Protein AF-A0A4Z2J1L2-F1 (afdb_monomer_lite)

Radius of gyration: 34.67 Å; chains: 1; bounding box: 75×70×79 Å

Secondary structure (DSSP, 8-state):
------------------------------PPPP-------S-------PPPPPS-------------HHHHHHHHHHHHHHHHHHHHHHHHHHHHHHHHHHHHHHHHHHSPPHHHHHHHHHHTT--S-------

Foldseek 3Di:
DDDDDDDDDDDDDDPDPDDPPPPPPPDPPDDPDPDPPPPPDDDPPPPPPDDPDPDDDPPDPDPDPVPPVVVVVVVVVVVVVVVVVVVVVVVVVVVVVVVVVVVVVVVVVPDPPPVVVVVVCVVVVNDVPPPPPDD

Organism: NCBI:txid230148

Sequence (135 aa):
MFLHWRLVQHTALDETRGDLVASSQCAPLRRPLPTFVVVEGPGVRQRIRGPPSPAGSEEGRKPGVKGDRSLLLLSEQQTLGTREEKKKKKKKKKKKKKKKKKKKKKKKKKRPSRDVYMKMLARRGITESAPVVAL

pLDDT: mean 74.19, std 15.36, range [48.56, 96.88]

Structure (mmCIF, N/CA/C/O backbone):
data_AF-A0A4Z2J1L2-F1
#
_entry.id   AF-A0A4Z2J1L2-F1
#
loop_
_atom_site.group_PDB
_atom_site.id
_atom_site.type_symbol
_atom_site.label_atom_id
_atom_site.label_alt_id
_atom_site.label_comp_id
_atom_site.label_asym_id
_atom_site.label_entity_id
_atom_site.label_seq_id
_atom_site.pdbx_PDB_ins_code
_atom_site.Cartn_x
_atom_site.Cartn_y
_atom_site.Cartn_z
_atom_site.occupancy
_atom_site.B_iso_or_equiv
_atom_site.auth_seq_id
_atom_site.auth_comp_id
_atom_site.auth_asym_id
_atom_site.auth_atom_id
_atom_site.pdbx_PDB_model_num
ATOM 1 N N . MET A 1 1 ? 31.498 39.559 -16.646 1.00 56.06 1 MET A N 1
ATOM 2 C CA . MET A 1 1 ? 32.531 39.208 -15.649 1.00 56.06 1 MET A CA 1
ATOM 3 C C . MET A 1 1 ? 31.848 38.918 -14.321 1.00 56.06 1 MET A C 1
ATOM 5 O O . MET A 1 1 ? 30.840 39.550 -14.050 1.00 56.06 1 MET A O 1
ATOM 9 N N . PHE A 1 2 ? 32.415 37.994 -13.541 1.00 58.31 2 PHE A N 1
ATOM 10 C CA . PHE A 1 2 ? 32.017 37.582 -12.185 1.00 58.31 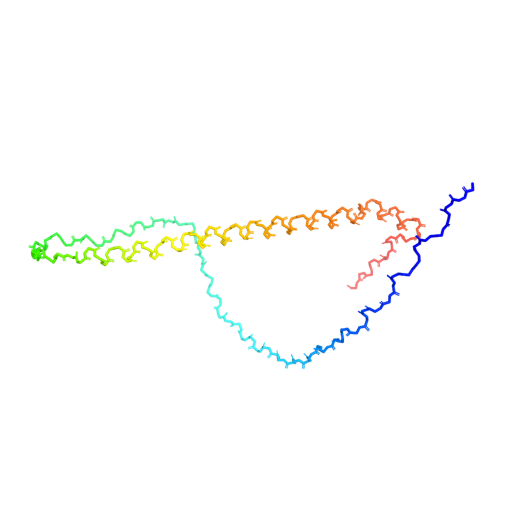2 PHE A CA 1
ATOM 11 C C . PHE A 1 2 ? 30.745 36.733 -12.050 1.00 58.31 2 PHE A C 1
ATOM 13 O O . PHE A 1 2 ? 29.641 37.247 -11.939 1.00 58.31 2 PHE A O 1
ATOM 20 N N . LEU A 1 3 ? 30.949 35.410 -11.998 1.00 56.41 3 LEU A N 1
ATOM 21 C CA . LEU A 1 3 ? 30.597 34.522 -10.868 1.00 56.41 3 LEU A CA 1
ATOM 22 C C . LEU A 1 3 ? 30.592 33.058 -11.344 1.00 56.41 3 LEU A C 1
ATOM 24 O O . LEU A 1 3 ? 29.588 32.353 -11.338 1.00 56.41 3 LEU A O 1
ATOM 28 N N . HIS A 1 4 ? 31.768 32.607 -11.776 1.00 56.78 4 HIS A N 1
ATOM 29 C CA . HIS A 1 4 ? 32.169 31.209 -11.669 1.00 56.78 4 HIS A CA 1
ATOM 30 C C . HIS A 1 4 ? 32.857 31.066 -10.300 1.00 56.78 4 HIS A C 1
ATOM 32 O O . HIS A 1 4 ? 33.485 32.028 -9.859 1.00 56.78 4 HIS A O 1
ATOM 38 N N . TRP A 1 5 ? 32.774 29.888 -9.671 1.00 58.47 5 TRP A N 1
ATOM 39 C CA . TRP A 1 5 ? 33.496 29.485 -8.445 1.00 58.47 5 TRP A CA 1
ATOM 40 C C . TRP A 1 5 ? 32.774 29.611 -7.089 1.00 58.47 5 TRP A C 1
ATOM 42 O O . TRP A 1 5 ? 33.085 30.479 -6.281 1.00 58.47 5 TRP A O 1
ATOM 52 N N . ARG A 1 6 ? 31.871 28.666 -6.785 1.00 57.19 6 ARG A N 1
ATOM 53 C CA . ARG A 1 6 ? 31.741 28.031 -5.449 1.00 57.19 6 ARG A CA 1
ATOM 54 C C . ARG A 1 6 ? 30.572 27.047 -5.443 1.00 57.19 6 ARG A C 1
ATOM 56 O O . ARG A 1 6 ? 29.444 27.457 -5.215 1.00 57.19 6 ARG A O 1
ATOM 63 N N . LEU A 1 7 ? 30.848 25.764 -5.681 1.00 57.22 7 LEU A N 1
ATOM 64 C CA . LEU A 1 7 ? 30.332 24.653 -4.862 1.00 57.22 7 LEU A CA 1
ATOM 65 C C . LEU A 1 7 ? 30.926 23.327 -5.358 1.00 57.22 7 LEU A C 1
ATOM 67 O O . LEU A 1 7 ? 30.267 22.482 -5.956 1.00 57.22 7 LEU A O 1
ATOM 71 N N . VAL A 1 8 ? 32.223 23.175 -5.113 1.00 63.22 8 VAL A N 1
ATOM 72 C CA . VAL A 1 8 ? 32.896 21.877 -5.062 1.00 63.22 8 VAL A CA 1
ATOM 73 C C . VAL A 1 8 ? 33.124 21.589 -3.577 1.00 63.22 8 VAL A C 1
ATOM 75 O O . VAL A 1 8 ? 33.430 22.514 -2.828 1.00 63.22 8 VAL A O 1
ATOM 78 N N . GLN A 1 9 ? 32.996 20.313 -3.201 1.00 56.31 9 GLN A N 1
ATOM 79 C CA . GLN A 1 9 ? 33.294 19.690 -1.899 1.00 56.31 9 GLN A CA 1
ATOM 80 C C . GLN A 1 9 ? 32.132 19.493 -0.911 1.00 56.31 9 GLN A C 1
ATOM 82 O O . GLN A 1 9 ? 32.058 20.149 0.115 1.00 56.31 9 GLN A O 1
ATOM 87 N N . HIS A 1 10 ? 31.299 18.477 -1.161 1.00 50.69 10 HIS A N 1
ATOM 88 C CA . HIS A 1 10 ? 30.732 17.641 -0.088 1.00 50.69 10 HIS A CA 1
ATOM 89 C C . HIS A 1 10 ? 30.477 16.219 -0.617 1.00 50.69 10 HIS A C 1
ATOM 91 O O . HIS A 1 10 ? 29.344 15.792 -0.825 1.00 50.69 10 HIS A O 1
ATOM 97 N N . THR A 1 11 ? 31.559 15.483 -0.871 1.00 60.72 11 THR A N 1
ATOM 98 C CA . THR A 1 11 ? 31.526 14.034 -1.117 1.00 60.72 11 THR A CA 1
ATOM 99 C C . THR A 1 11 ? 32.706 13.390 -0.403 1.00 60.72 11 THR A C 1
ATOM 101 O O . THR A 1 11 ? 33.756 13.197 -1.004 1.00 60.72 11 THR A O 1
ATOM 104 N N . ALA A 1 12 ? 32.559 13.096 0.884 1.00 60.47 12 ALA A N 1
ATOM 105 C CA . ALA A 1 12 ? 33.393 12.120 1.576 1.00 60.47 12 ALA A CA 1
ATOM 106 C C . ALA A 1 12 ? 32.723 11.752 2.903 1.00 60.47 12 ALA A C 1
ATOM 108 O O . ALA A 1 12 ? 32.218 12.639 3.586 1.00 60.47 12 ALA A O 1
ATOM 109 N N . LEU A 1 13 ? 32.805 10.468 3.259 1.00 57.84 13 LEU A N 1
ATOM 110 C CA . LEU A 1 13 ? 32.439 9.856 4.543 1.00 57.84 13 LEU A CA 1
ATOM 111 C C . LEU A 1 13 ? 30.969 9.439 4.704 1.00 57.84 13 LEU A C 1
ATOM 113 O O . LEU A 1 13 ? 30.200 10.115 5.374 1.00 57.84 13 LEU A O 1
ATOM 117 N N . ASP A 1 14 ? 30.611 8.272 4.150 1.00 48.56 14 ASP A N 1
ATOM 118 C CA . ASP A 1 14 ? 29.857 7.269 4.933 1.00 48.56 14 ASP A CA 1
ATOM 119 C C . ASP A 1 14 ? 29.921 5.850 4.312 1.00 48.56 14 ASP A C 1
ATOM 121 O O . ASP A 1 14 ? 28.922 5.142 4.171 1.00 48.56 14 ASP A O 1
ATOM 125 N N . GLU A 1 15 ? 31.118 5.415 3.903 1.00 62.25 15 GLU A N 1
ATOM 126 C CA . GLU A 1 15 ? 31.381 4.034 3.469 1.00 62.25 15 GLU A CA 1
ATOM 127 C C . GLU A 1 15 ? 32.041 3.239 4.600 1.00 62.25 15 GLU A C 1
ATOM 129 O O . GLU A 1 15 ? 33.215 2.930 4.519 1.00 62.25 15 GLU A O 1
ATOM 134 N N . THR A 1 16 ? 31.323 2.926 5.682 1.00 60.16 16 THR A N 1
ATOM 135 C CA . THR A 1 16 ? 31.651 1.780 6.566 1.00 60.16 16 THR A CA 1
ATOM 136 C C . THR A 1 16 ? 30.462 1.425 7.471 1.00 60.16 16 THR A C 1
ATOM 138 O O . THR A 1 16 ? 30.521 1.475 8.696 1.00 60.16 16 THR A O 1
ATOM 141 N N . ARG A 1 17 ? 29.340 0.993 6.887 1.00 53.38 17 ARG A N 1
ATOM 142 C CA . ARG A 1 17 ? 28.401 0.122 7.616 1.00 53.38 17 ARG A CA 1
ATOM 143 C C . ARG A 1 17 ? 28.559 -1.291 7.098 1.00 53.38 17 ARG A C 1
ATOM 145 O O . ARG A 1 17 ? 27.825 -1.727 6.220 1.00 53.38 17 ARG A O 1
ATOM 152 N N . GLY A 1 18 ? 29.584 -1.939 7.645 1.00 52.72 18 GLY A N 1
ATOM 153 C CA . GLY A 1 18 ? 29.910 -3.332 7.414 1.00 52.72 18 GLY A CA 1
ATOM 154 C C . GLY A 1 18 ? 28.700 -4.234 7.626 1.00 52.72 18 GLY A C 1
ATOM 155 O O . GLY A 1 18 ? 28.028 -4.203 8.660 1.00 52.72 18 GLY A O 1
ATOM 156 N N . ASP A 1 19 ? 28.461 -5.037 6.601 1.00 53.53 19 ASP A N 1
ATOM 157 C CA . ASP A 1 19 ? 27.589 -6.191 6.591 1.00 53.53 19 ASP A CA 1
ATOM 158 C C . ASP A 1 19 ? 28.115 -7.255 7.565 1.00 53.53 19 ASP A C 1
ATOM 160 O O . ASP A 1 19 ? 28.897 -8.130 7.207 1.00 53.53 19 ASP A O 1
ATOM 164 N N . LEU A 1 20 ? 27.646 -7.225 8.812 1.00 57.69 20 LEU A N 1
ATOM 165 C CA . LEU A 1 20 ? 27.641 -8.406 9.679 1.00 57.69 20 LEU A CA 1
ATOM 166 C C . LEU A 1 20 ? 26.316 -9.146 9.476 1.00 57.69 20 LEU A C 1
ATOM 168 O O . LEU A 1 20 ? 25.438 -9.168 10.339 1.00 57.69 20 LEU A O 1
ATOM 172 N N . VAL A 1 21 ? 26.150 -9.740 8.292 1.00 57.47 21 VAL A N 1
ATOM 173 C CA . VAL A 1 21 ? 25.098 -10.734 8.061 1.00 57.47 21 VAL A CA 1
ATOM 174 C C . VAL A 1 21 ? 25.606 -12.056 8.621 1.00 57.47 21 VAL A C 1
ATOM 176 O O . VAL A 1 21 ? 26.282 -12.833 7.951 1.00 57.47 21 VAL A O 1
ATOM 179 N N . ALA A 1 22 ? 25.284 -12.285 9.892 1.00 56.25 22 ALA A N 1
ATOM 180 C CA . ALA A 1 22 ? 25.433 -13.572 10.542 1.00 56.25 22 ALA A CA 1
ATOM 181 C C . ALA A 1 22 ? 24.716 -14.650 9.712 1.00 56.25 22 ALA A C 1
ATOM 183 O O . ALA A 1 22 ? 23.489 -14.646 9.574 1.00 56.25 22 ALA A O 1
ATOM 184 N N . SER A 1 23 ? 25.501 -15.578 9.164 1.00 59.09 23 SER A N 1
ATOM 185 C CA . SER A 1 23 ? 25.023 -16.831 8.585 1.00 59.09 23 SER A CA 1
ATOM 186 C C . SER A 1 23 ? 24.446 -17.712 9.693 1.00 59.09 23 SER A C 1
ATOM 188 O O . SER A 1 23 ? 25.102 -18.615 10.197 1.00 59.09 23 SER A O 1
ATOM 190 N N . SER A 1 24 ? 23.202 -17.451 10.092 1.00 59.28 24 SER A N 1
ATOM 191 C CA . SER A 1 24 ? 22.408 -18.413 10.851 1.00 59.28 24 SER A CA 1
ATOM 192 C C . SER A 1 24 ? 21.702 -19.324 9.853 1.00 59.28 24 SER A C 1
ATOM 194 O O . SER A 1 24 ? 20.595 -19.047 9.385 1.00 59.28 24 SER A O 1
ATOM 196 N N . GLN A 1 25 ? 22.377 -20.417 9.500 1.00 56.75 25 GLN A N 1
ATOM 197 C CA . GLN A 1 25 ? 21.752 -21.580 8.880 1.00 56.75 25 GLN A CA 1
ATOM 198 C C . GLN A 1 25 ? 20.873 -22.286 9.924 1.00 56.75 25 GLN A C 1
ATOM 200 O O . GLN A 1 25 ? 21.184 -23.370 10.399 1.00 56.75 25 GLN A O 1
ATOM 205 N N . CYS A 1 26 ? 19.759 -21.669 10.305 1.00 50.22 26 CYS A N 1
ATOM 206 C CA . CYS A 1 26 ? 18.670 -22.384 10.957 1.00 50.22 26 CYS A CA 1
ATOM 207 C C . CYS A 1 26 ? 17.701 -22.811 9.861 1.00 50.22 26 CYS A C 1
ATOM 209 O O . CYS A 1 26 ? 16.800 -22.058 9.494 1.00 50.22 26 CYS A O 1
ATOM 211 N N . ALA A 1 27 ? 17.908 -24.008 9.313 1.00 63.16 27 ALA A N 1
ATOM 212 C CA . ALA A 1 27 ? 16.919 -24.668 8.476 1.00 63.16 27 ALA A CA 1
ATOM 213 C C . ALA A 1 27 ? 15.651 -24.910 9.314 1.00 63.16 27 ALA A C 1
ATOM 215 O O . ALA A 1 27 ? 15.693 -25.688 10.270 1.00 63.16 27 ALA A O 1
ATOM 216 N N . PRO A 1 28 ? 14.501 -24.282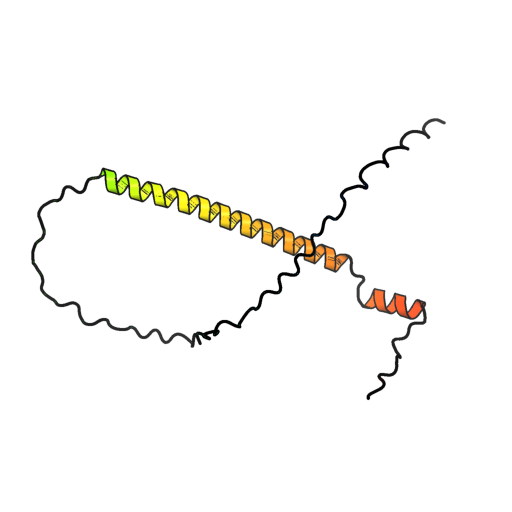 9.007 1.00 64.12 28 PRO A N 1
ATOM 217 C CA . PRO A 1 28 ? 13.271 -24.665 9.662 1.00 64.12 28 PRO A CA 1
ATOM 218 C C . PRO A 1 28 ? 12.761 -25.925 8.960 1.00 64.12 28 PRO A C 1
ATOM 220 O O . PRO A 1 28 ? 12.228 -25.853 7.852 1.00 64.12 28 PRO A O 1
ATOM 223 N N . LEU A 1 29 ? 12.893 -27.076 9.622 1.00 59.81 29 LEU A N 1
ATOM 224 C CA . LEU A 1 29 ? 12.110 -28.280 9.334 1.00 59.81 29 LEU A CA 1
ATOM 225 C C . LEU A 1 29 ? 10.622 -27.954 9.539 1.00 59.81 29 LEU A C 1
ATOM 227 O O . LEU A 1 29 ? 10.019 -28.252 10.569 1.00 59.81 29 LEU A O 1
ATOM 231 N N . ARG A 1 30 ? 1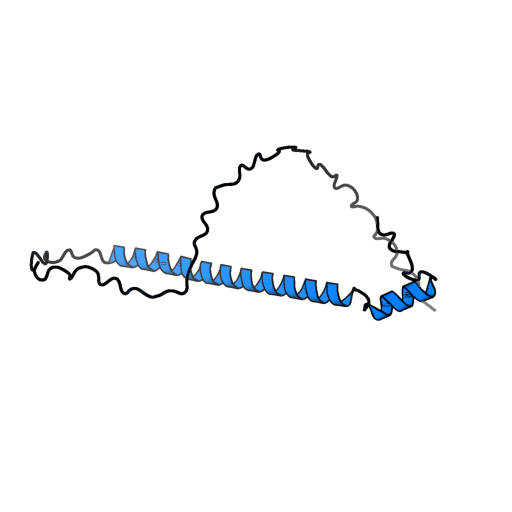0.012 -27.278 8.563 1.00 62.16 30 ARG A N 1
ATOM 232 C CA . ARG A 1 30 ? 8.570 -27.063 8.518 1.00 62.16 30 ARG A CA 1
ATOM 233 C C . ARG A 1 30 ? 7.925 -28.342 8.024 1.00 62.16 30 ARG A C 1
ATOM 235 O O . ARG A 1 30 ? 7.736 -28.528 6.827 1.00 62.16 30 ARG A O 1
ATOM 242 N N . ARG A 1 31 ? 7.550 -29.203 8.967 1.00 73.56 31 ARG A N 1
ATOM 243 C CA . ARG A 1 31 ? 6.505 -30.193 8.706 1.00 73.56 31 ARG A CA 1
ATOM 244 C C . ARG A 1 31 ? 5.255 -29.428 8.240 1.00 73.56 31 ARG A C 1
ATOM 246 O O . ARG A 1 31 ? 4.868 -28.468 8.916 1.00 73.56 31 ARG A O 1
ATOM 253 N N . PRO A 1 32 ? 4.656 -29.768 7.087 1.00 70.69 32 PRO A N 1
ATOM 254 C CA . PRO A 1 32 ? 3.407 -29.153 6.670 1.00 70.69 32 PRO A CA 1
ATOM 255 C C . PRO A 1 32 ? 2.339 -29.483 7.715 1.00 70.69 32 PRO A C 1
ATOM 257 O O . PRO A 1 32 ? 2.066 -30.648 7.994 1.00 70.69 32 PRO A O 1
ATOM 260 N N . LEU A 1 33 ? 1.772 -28.448 8.334 1.00 71.69 33 LEU A N 1
ATOM 261 C CA . LEU A 1 33 ? 0.601 -28.613 9.187 1.00 71.69 33 LEU A CA 1
ATOM 262 C C . LEU A 1 33 ? -0.577 -29.043 8.299 1.00 71.69 33 LEU A C 1
ATOM 264 O O . LEU A 1 33 ? -0.740 -28.464 7.216 1.00 71.69 33 LEU A O 1
ATOM 268 N N . PRO A 1 34 ? -1.395 -30.020 8.733 1.00 67.94 34 PRO A N 1
ATOM 269 C CA . PRO A 1 34 ? -2.575 -30.436 7.991 1.00 67.94 34 PRO A CA 1
ATOM 270 C C . PRO A 1 34 ? -3.457 -29.214 7.749 1.00 67.94 34 PRO A C 1
ATOM 272 O O . PRO A 1 34 ? -3.916 -28.539 8.672 1.00 67.94 34 PRO A O 1
ATOM 275 N N . THR A 1 35 ? -3.619 -28.876 6.475 1.00 70.81 35 THR A N 1
ATOM 276 C CA . THR A 1 35 ? -4.428 -27.744 6.048 1.00 70.81 35 THR A CA 1
ATOM 277 C C . THR A 1 35 ? -5.851 -28.259 5.928 1.00 70.81 35 THR A C 1
ATOM 279 O O . THR A 1 35 ? -6.215 -28.869 4.928 1.00 70.81 35 THR A O 1
ATOM 282 N N . PHE A 1 36 ? -6.658 -28.061 6.968 1.00 66.88 36 PHE A N 1
ATOM 283 C CA . PHE A 1 36 ? -8.094 -28.290 6.861 1.00 66.88 36 PHE A CA 1
ATOM 284 C C . PHE A 1 36 ? -8.657 -27.243 5.900 1.00 66.88 36 PHE A C 1
ATOM 286 O O . PHE A 1 36 ? -8.703 -26.049 6.204 1.00 66.88 36 PHE A O 1
ATOM 293 N N . VAL A 1 37 ? -9.026 -27.687 4.703 1.00 64.88 37 VAL A N 1
ATOM 294 C CA . VAL A 1 37 ? -9.737 -26.859 3.735 1.00 64.88 37 VAL A CA 1
ATOM 295 C C . VAL A 1 37 ? -11.177 -26.771 4.224 1.00 64.88 37 VAL A C 1
ATOM 297 O O . VAL A 1 37 ? -11.964 -27.695 4.039 1.00 64.88 37 VAL A O 1
ATOM 300 N N . VAL A 1 38 ? -11.518 -25.672 4.896 1.00 68.75 38 VAL A N 1
ATOM 301 C CA . VAL A 1 38 ? -12.917 -25.348 5.183 1.00 68.75 38 VAL A CA 1
ATOM 302 C C . VAL A 1 38 ? -13.550 -24.951 3.855 1.00 68.75 38 VAL A C 1
ATOM 304 O O . VAL A 1 38 ? -13.356 -23.840 3.361 1.00 68.75 38 VAL A O 1
ATOM 307 N N . VAL A 1 39 ? -14.245 -25.902 3.237 1.00 67.88 39 VAL A N 1
ATOM 308 C CA . VAL A 1 39 ? -15.063 -25.666 2.049 1.00 67.88 39 VAL A CA 1
ATOM 309 C C . VAL A 1 39 ? -16.296 -24.888 2.502 1.00 67.88 39 VAL A C 1
ATOM 311 O O . VAL A 1 39 ? -17.302 -25.461 2.911 1.00 67.88 39 VAL A O 1
ATOM 314 N N . GLU A 1 40 ? -16.207 -23.558 2.478 1.00 60.53 40 GLU A N 1
ATOM 315 C CA . GLU A 1 40 ? -17.378 -22.691 2.604 1.00 60.53 40 GLU A CA 1
ATOM 316 C C . GLU A 1 40 ? -18.200 -22.801 1.313 1.00 60.53 40 GLU A C 1
ATOM 318 O O . GLU A 1 40 ? -17.979 -22.085 0.336 1.00 60.53 40 GLU A O 1
ATOM 323 N N . GLY A 1 41 ? -19.133 -23.755 1.290 1.00 73.25 41 GLY A N 1
ATOM 324 C CA . GLY A 1 41 ? -20.185 -23.806 0.279 1.00 73.25 41 GLY A CA 1
ATOM 325 C C . GLY A 1 41 ? -21.116 -22.586 0.380 1.00 73.25 41 GLY A C 1
ATOM 326 O O . GLY A 1 41 ? -21.150 -21.916 1.418 1.00 73.25 41 GLY A O 1
ATOM 327 N N . PRO A 1 42 ? -21.886 -22.272 -0.679 1.00 64.50 42 PRO A N 1
ATOM 328 C CA . PRO A 1 42 ? -22.875 -21.202 -0.643 1.00 64.50 42 PRO A CA 1
ATOM 329 C C . PRO A 1 42 ? -23.847 -21.470 0.505 1.00 64.50 42 PRO A C 1
ATOM 331 O O . PRO A 1 42 ? -24.577 -22.458 0.510 1.00 64.50 42 PRO A O 1
ATOM 334 N N . GLY A 1 43 ? -23.782 -20.599 1.512 1.00 57.47 43 GLY A N 1
ATOM 335 C CA . GLY A 1 43 ? -24.485 -20.740 2.773 1.00 57.47 43 GLY A CA 1
ATOM 336 C C . GLY A 1 43 ? -25.991 -20.819 2.580 1.00 57.47 43 GLY A C 1
ATOM 337 O O . GLY A 1 43 ? -26.688 -19.803 2.607 1.00 57.47 43 GLY A O 1
ATOM 338 N N . VAL A 1 44 ? -26.503 -22.044 2.501 1.00 58.88 44 VAL A N 1
ATOM 339 C CA . VAL A 1 44 ? -27.839 -22.352 2.989 1.00 58.88 44 VAL A CA 1
ATOM 340 C C . VAL A 1 44 ? -27.786 -22.019 4.473 1.00 58.88 44 VAL A C 1
ATOM 342 O O . VAL A 1 44 ? -27.229 -22.764 5.277 1.00 58.88 44 VAL A O 1
ATOM 345 N N . ARG A 1 45 ? -28.297 -20.839 4.838 1.00 57.22 45 ARG A N 1
ATOM 346 C CA . ARG A 1 45 ? -28.606 -20.501 6.227 1.00 57.22 45 ARG A CA 1
ATOM 347 C C . ARG A 1 45 ? -29.661 -21.499 6.682 1.00 57.22 45 ARG A C 1
ATOM 349 O O . ARG A 1 45 ? -30.852 -21.198 6.639 1.00 57.22 45 ARG A O 1
ATOM 356 N N . GLN A 1 46 ? -29.232 -22.685 7.107 1.00 61.22 46 GLN A N 1
ATOM 357 C CA . GLN A 1 46 ? -30.045 -23.505 7.977 1.00 61.22 46 GLN A CA 1
ATOM 358 C C . GLN A 1 46 ? -30.297 -22.625 9.190 1.00 61.22 46 GLN A C 1
ATOM 360 O O . GLN A 1 46 ? -29.410 -22.355 10.000 1.00 61.22 46 GLN A O 1
ATOM 365 N N . ARG A 1 47 ? -31.511 -22.076 9.254 1.00 61.47 47 ARG A N 1
ATOM 366 C CA . ARG A 1 47 ? -32.075 -21.602 10.503 1.00 61.47 47 ARG A CA 1
ATOM 367 C C . ARG A 1 47 ? -32.161 -22.859 11.350 1.00 61.47 47 ARG A C 1
ATOM 369 O O . ARG A 1 47 ? -33.163 -23.562 11.289 1.00 61.47 47 ARG A O 1
ATOM 376 N N . ILE A 1 48 ? -31.079 -23.176 12.058 1.00 59.03 48 ILE A N 1
ATOM 377 C CA . ILE A 1 48 ? -31.124 -24.111 13.166 1.00 59.03 48 ILE A CA 1
ATOM 378 C C . ILE A 1 48 ? -32.120 -23.455 14.112 1.00 59.03 48 ILE A C 1
ATOM 380 O O . ILE A 1 48 ? -31.800 -22.491 14.809 1.00 59.03 48 ILE A O 1
ATOM 384 N N . ARG A 1 49 ? -33.384 -23.874 14.009 1.00 61.09 49 ARG A N 1
ATOM 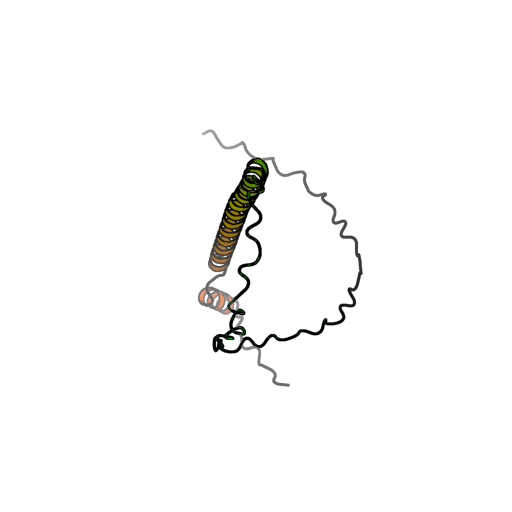385 C CA . ARG A 1 49 ? -34.375 -23.618 15.035 1.00 61.09 49 ARG A CA 1
ATOM 386 C C . ARG A 1 49 ? -33.797 -24.343 16.234 1.00 61.09 49 ARG A C 1
ATOM 388 O O . ARG A 1 49 ? -33.842 -25.568 16.290 1.00 61.09 49 ARG A O 1
ATOM 395 N N . GLY A 1 50 ? -33.134 -23.586 17.106 1.00 74.94 50 GLY A N 1
ATOM 396 C CA . GLY A 1 50 ? -32.770 -24.095 18.415 1.00 74.94 50 GLY A CA 1
ATOM 397 C C . GLY A 1 50 ? -34.021 -24.706 19.050 1.00 74.94 50 GLY A C 1
ATOM 398 O O . GLY A 1 50 ? -35.133 -24.265 18.724 1.00 74.94 50 GLY A O 1
ATOM 399 N N . PRO A 1 51 ? -33.858 -25.740 19.888 1.00 75.50 51 PRO A N 1
ATOM 400 C CA . PRO A 1 51 ? -34.983 -26.347 20.583 1.00 75.50 51 PRO A CA 1
ATOM 401 C C . PRO A 1 51 ? -35.831 -25.241 21.226 1.00 75.50 51 PRO A C 1
ATOM 403 O O . PRO A 1 51 ? -35.258 -24.255 21.707 1.00 75.50 51 PRO A O 1
ATOM 406 N N . PRO A 1 52 ? -37.172 -25.340 21.173 1.00 72.25 52 PRO A N 1
ATOM 407 C CA . PRO A 1 52 ? -38.032 -24.345 21.791 1.00 72.25 52 PRO A CA 1
ATOM 408 C C . PRO A 1 52 ? -37.586 -24.164 23.239 1.00 72.25 52 PRO A C 1
ATOM 410 O O . PRO A 1 52 ? -37.459 -25.140 23.981 1.00 72.25 52 PRO A O 1
ATOM 413 N N . SER A 1 53 ? -37.277 -22.917 23.604 1.00 67.38 53 SER A N 1
ATOM 414 C CA . SER A 1 53 ? -36.962 -22.565 24.985 1.00 67.38 53 SER A CA 1
ATOM 415 C C . SER A 1 53 ? -38.078 -23.120 25.872 1.00 67.38 53 SER A C 1
ATOM 417 O O . SER A 1 53 ? -39.244 -22.881 25.542 1.00 67.38 53 SER A O 1
ATOM 419 N N . PRO A 1 54 ? -37.762 -23.857 26.952 1.00 70.00 54 PRO A N 1
ATOM 420 C CA . PRO A 1 54 ? -38.780 -24.351 27.863 1.00 70.00 54 PRO A CA 1
ATOM 421 C C . PRO A 1 54 ? -39.586 -23.157 28.378 1.00 70.00 54 PRO A C 1
ATOM 423 O O . PRO A 1 54 ? -39.052 -22.232 28.992 1.00 70.00 54 PRO A O 1
ATOM 426 N N . ALA A 1 55 ? -40.870 -23.150 28.034 1.00 65.06 55 ALA A N 1
ATOM 427 C CA . ALA A 1 55 ? -41.833 -22.198 28.542 1.00 65.06 55 ALA A CA 1
ATOM 428 C C . ALA A 1 55 ? -42.106 -22.572 30.000 1.00 65.06 55 ALA A C 1
ATOM 430 O O . ALA A 1 55 ? -42.764 -23.573 30.263 1.00 65.06 55 ALA A O 1
ATOM 431 N N . GLY A 1 56 ? -41.565 -21.795 30.934 1.00 62.22 56 GLY A N 1
ATOM 432 C CA . GLY A 1 56 ? -41.872 -21.949 32.353 1.00 62.22 56 GLY A CA 1
ATOM 433 C C . GLY A 1 56 ? -40.642 -22.157 33.220 1.00 62.22 56 GLY A C 1
ATOM 434 O O . GLY A 1 56 ? -40.357 -23.260 33.668 1.00 62.22 56 GLY A O 1
ATOM 435 N N . SER A 1 57 ? -39.961 -21.061 33.528 1.00 59.12 57 SER A N 1
ATOM 436 C CA . SER A 1 57 ? -39.318 -20.920 34.831 1.00 59.12 57 SER A CA 1
ATOM 437 C C . SER A 1 57 ? -39.538 -19.484 35.296 1.00 59.12 57 SER A C 1
ATOM 439 O O . SER A 1 57 ? -38.693 -18.609 35.111 1.00 59.12 57 SER A O 1
ATOM 441 N N . GLU A 1 58 ? -40.712 -19.234 35.878 1.00 59.91 58 GLU A N 1
ATOM 442 C CA . GLU A 1 58 ? -40.994 -18.050 36.703 1.00 59.91 58 GLU A CA 1
ATOM 443 C C . GLU A 1 58 ? -40.302 -18.141 38.079 1.00 59.91 58 GLU A C 1
ATOM 445 O O . GLU A 1 58 ? -40.785 -17.612 39.076 1.00 59.91 58 GLU A O 1
ATOM 450 N N . GLU A 1 59 ? -39.151 -18.805 38.176 1.00 52.34 59 GLU A N 1
ATOM 451 C CA . GLU A 1 59 ? -38.433 -18.896 39.438 1.00 52.34 59 GLU A CA 1
ATOM 452 C C . GLU A 1 59 ? -37.465 -17.728 39.596 1.00 52.34 59 GLU A C 1
ATOM 454 O O . GLU A 1 59 ? -36.396 -17.650 38.991 1.00 52.34 59 GLU A O 1
ATOM 459 N N . GLY A 1 60 ? -37.861 -16.816 40.481 1.00 57.84 60 GLY A N 1
ATOM 460 C CA . GLY A 1 60 ? -36.918 -16.065 41.292 1.00 57.84 60 GLY A CA 1
ATOM 461 C C . GLY A 1 60 ? -36.306 -14.853 40.609 1.00 57.84 60 GLY A C 1
ATOM 462 O O . GLY A 1 60 ? -35.087 -14.767 40.444 1.00 57.84 60 GLY A O 1
ATOM 463 N N . ARG A 1 61 ? -37.124 -13.825 40.349 1.00 57.22 61 ARG A N 1
ATOM 464 C CA . ARG A 1 61 ? -36.610 -12.448 40.343 1.00 57.22 61 ARG A CA 1
ATOM 465 C C . ARG A 1 61 ? -36.043 -12.154 41.735 1.00 57.22 61 ARG A C 1
ATOM 467 O O . ARG A 1 61 ? -36.767 -11.705 42.617 1.00 57.22 61 ARG A O 1
ATOM 474 N N . LYS A 1 62 ? -34.754 -12.441 41.944 1.00 67.50 62 LYS A N 1
ATOM 475 C CA . LYS A 1 62 ? -34.031 -12.026 43.149 1.00 67.50 62 LYS A CA 1
ATOM 476 C C . LYS A 1 62 ? -34.194 -10.507 43.281 1.00 67.50 62 LYS A C 1
ATOM 478 O O . LYS A 1 62 ? -33.815 -9.788 42.349 1.00 67.50 62 LYS A O 1
ATOM 483 N N . PRO A 1 63 ? -34.784 -10.004 44.376 1.00 60.62 63 PRO A N 1
ATOM 484 C CA . PRO A 1 63 ? -34.985 -8.580 44.554 1.00 60.62 63 PRO A CA 1
ATOM 485 C C . PRO A 1 63 ? -33.623 -7.895 44.625 1.00 60.62 63 PRO A C 1
ATOM 487 O O . PRO A 1 63 ? -32.804 -8.191 45.488 1.00 60.62 63 PRO A O 1
ATOM 490 N N . GLY A 1 64 ? -33.393 -6.995 43.671 1.00 57.56 64 GLY A N 1
ATOM 491 C CA . GLY A 1 64 ? -32.510 -5.848 43.820 1.00 57.56 64 GLY A CA 1
ATOM 492 C C . GLY A 1 64 ? -31.142 -6.136 44.422 1.00 57.56 64 GLY A C 1
ATOM 493 O O . GLY A 1 64 ? -30.794 -5.552 45.446 1.00 57.56 64 GLY A O 1
ATOM 494 N N . VAL A 1 65 ? -30.301 -6.903 43.721 1.00 59.84 65 VAL A N 1
ATOM 495 C CA . VAL A 1 65 ? -28.880 -6.551 43.769 1.00 59.84 65 VAL A CA 1
ATOM 496 C C . VAL A 1 65 ? -28.833 -5.153 43.165 1.00 59.84 65 VAL A C 1
ATOM 498 O O . VAL A 1 65 ? -29.026 -4.995 41.958 1.00 59.84 65 VAL A O 1
ATOM 501 N N . LYS A 1 66 ? -28.707 -4.123 44.010 1.00 66.75 66 LYS A N 1
ATOM 502 C CA . LYS A 1 66 ? -28.367 -2.762 43.592 1.00 66.75 66 LYS A CA 1
ATOM 503 C C . LYS A 1 66 ? -26.990 -2.877 42.953 1.00 66.75 66 LYS A C 1
ATOM 505 O O . LYS A 1 66 ? -25.984 -2.719 43.628 1.00 66.75 66 LYS A O 1
ATOM 510 N N . GLY A 1 67 ? -26.971 -3.307 41.692 1.00 63.34 67 GLY A N 1
ATOM 511 C CA . GLY A 1 67 ? -25.758 -3.581 40.949 1.00 63.34 67 GLY A CA 1
ATOM 512 C C . GLY A 1 67 ? -24.926 -2.323 41.008 1.00 63.34 67 GLY A C 1
ATOM 513 O O . GLY A 1 67 ? -25.391 -1.267 40.574 1.00 63.34 67 GLY A O 1
ATOM 514 N N . ASP A 1 68 ? -23.759 -2.443 41.630 1.00 66.81 68 ASP A N 1
ATOM 515 C CA . ASP A 1 68 ? -22.817 -1.362 41.830 1.00 66.81 68 ASP A CA 1
ATOM 516 C C . ASP A 1 68 ? -22.655 -0.596 40.520 1.00 66.81 68 ASP A C 1
ATOM 518 O O . ASP A 1 68 ? -22.049 -1.060 39.551 1.00 66.81 68 ASP A O 1
ATOM 522 N N . ARG A 1 69 ? -23.265 0.592 40.472 1.00 66.81 69 ARG A N 1
ATOM 523 C CA . ARG A 1 69 ? -23.316 1.453 39.283 1.00 66.81 69 ARG A CA 1
ATOM 524 C C . ARG A 1 69 ? -21.901 1.831 38.818 1.00 66.81 69 ARG A C 1
ATOM 526 O O . ARG A 1 69 ? -21.693 2.166 37.655 1.00 66.81 69 ARG A O 1
ATOM 533 N N . SER A 1 70 ? -20.929 1.715 39.723 1.00 69.00 70 SER A N 1
ATOM 534 C CA . SER A 1 70 ? -19.493 1.840 39.490 1.00 69.00 70 SER A CA 1
ATOM 535 C C . SER A 1 70 ? -18.928 0.767 38.546 1.00 69.00 70 SER A C 1
ATOM 537 O O . SER A 1 70 ? -18.066 1.091 37.731 1.00 69.00 70 SER A O 1
ATOM 539 N N . LEU A 1 71 ? -19.431 -0.473 38.562 1.00 68.62 71 LEU A N 1
ATOM 540 C CA . LEU A 1 71 ? -18.946 -1.540 37.672 1.00 68.62 71 LEU A CA 1
ATOM 541 C C . LEU A 1 71 ? -19.364 -1.324 36.210 1.00 68.62 71 LEU A C 1
ATOM 543 O O . LEU A 1 71 ? -18.605 -1.649 35.294 1.00 68.62 71 LEU A O 1
ATOM 547 N N . LEU A 1 72 ? -20.533 -0.719 35.977 1.00 69.94 72 LEU A N 1
ATOM 548 C CA . LEU A 1 72 ? -20.985 -0.362 34.627 1.00 69.94 72 LEU A CA 1
ATOM 549 C C . LEU A 1 72 ? -20.108 0.738 34.005 1.00 69.94 72 LEU A C 1
ATOM 551 O O . LEU A 1 72 ? -19.752 0.644 32.831 1.00 69.94 72 LEU A O 1
ATOM 555 N N . LEU A 1 73 ? -19.680 1.722 34.802 1.00 73.44 73 LEU A N 1
ATOM 556 C CA . LEU A 1 73 ? -18.803 2.808 34.346 1.00 73.44 73 LEU A CA 1
ATOM 557 C C . LEU A 1 73 ? -17.405 2.310 33.939 1.00 73.44 73 LEU A C 1
ATOM 559 O O . LEU A 1 73 ? -16.859 2.772 32.935 1.00 73.44 73 LEU A O 1
ATOM 563 N N . LEU A 1 74 ? -16.841 1.327 34.656 1.00 72.62 74 LEU A N 1
ATOM 564 C CA . LEU A 1 74 ? -15.555 0.725 34.273 1.00 72.62 74 LEU A CA 1
ATOM 565 C C . LEU A 1 74 ? -15.642 -0.039 32.942 1.00 72.62 74 LEU A C 1
ATOM 567 O O . LEU A 1 74 ? -14.697 -0.008 32.149 1.00 72.62 74 LEU A O 1
ATOM 571 N N . SER A 1 75 ? -16.770 -0.706 32.676 1.00 71.38 75 SER A N 1
ATOM 572 C CA . SER A 1 75 ? -16.969 -1.452 31.429 1.00 71.38 75 SER A CA 1
ATOM 573 C C . SER A 1 75 ? -17.032 -0.520 30.212 1.00 71.38 75 SER A C 1
ATOM 575 O O . SER A 1 75 ? -16.375 -0.770 29.197 1.00 71.38 75 SER A O 1
ATOM 577 N N . GLU A 1 76 ? -17.737 0.610 30.320 1.00 73.12 76 GLU A N 1
ATOM 578 C CA . GLU A 1 76 ? -17.838 1.582 29.225 1.00 73.12 76 GLU A CA 1
ATOM 579 C C . GLU A 1 76 ? -16.485 2.221 28.883 1.00 73.12 76 GLU A C 1
ATOM 581 O O . GLU A 1 76 ? -16.146 2.358 27.701 1.00 73.12 76 GLU A O 1
ATOM 586 N N . GLN A 1 77 ? -15.659 2.525 29.889 1.00 75.75 77 GLN A N 1
ATOM 587 C CA . GLN A 1 77 ? -14.355 3.163 29.690 1.00 75.75 77 GLN A CA 1
ATOM 588 C C . GLN A 1 77 ? -13.383 2.286 28.876 1.00 75.75 77 GLN A C 1
ATOM 590 O O . GLN A 1 77 ? -12.643 2.794 28.026 1.00 75.75 77 GLN A O 1
ATOM 595 N N . GLN A 1 78 ? -13.437 0.959 29.046 1.00 77.56 78 GLN A N 1
ATOM 596 C CA . GLN A 1 78 ? -12.609 0.023 28.273 1.00 77.56 78 GLN A CA 1
ATOM 597 C C . GLN A 1 78 ? -12.998 -0.016 26.788 1.00 77.56 78 GLN A C 1
ATOM 599 O O . GLN A 1 78 ? -12.137 -0.140 25.909 1.00 77.56 78 GLN A O 1
ATOM 604 N N . THR A 1 79 ? -14.285 0.138 26.462 1.00 79.31 79 THR A N 1
ATOM 605 C CA . THR A 1 79 ? -14.744 0.065 25.066 1.00 79.31 79 THR A CA 1
ATOM 606 C C . THR A 1 79 ? -14.266 1.251 24.223 1.00 79.31 79 THR A C 1
ATOM 608 O O . THR A 1 79 ? -13.924 1.072 23.044 1.00 79.31 79 THR A O 1
ATOM 611 N N . LEU A 1 80 ? -14.164 2.442 24.823 1.00 76.31 80 LEU A N 1
ATOM 612 C CA . LEU A 1 80 ? -13.759 3.673 24.141 1.00 76.31 80 LEU A CA 1
ATOM 613 C C . LEU A 1 80 ? -12.301 3.615 23.671 1.00 76.31 80 LEU A C 1
ATOM 615 O O . LEU A 1 80 ? -12.029 3.905 22.498 1.00 76.31 80 LEU A O 1
ATOM 619 N N . GLY A 1 81 ? -11.391 3.123 24.520 1.00 82.62 81 GLY A N 1
ATOM 620 C CA . GLY A 1 81 ? -9.979 2.937 24.165 1.00 82.62 81 GLY A CA 1
ATOM 621 C C . GLY A 1 81 ? -9.810 2.044 22.930 1.00 82.62 81 GLY A C 1
ATOM 622 O O . GLY A 1 81 ? -9.118 2.398 21.969 1.00 82.62 81 GLY A O 1
ATOM 623 N N . THR A 1 82 ? -10.555 0.933 22.863 1.00 86.69 82 THR A N 1
ATOM 624 C CA . THR A 1 82 ? -10.461 0.016 21.714 1.00 86.69 82 THR A CA 1
ATOM 625 C C . THR A 1 82 ? -10.975 0.633 20.408 1.00 86.69 82 THR A C 1
ATOM 627 O O . THR A 1 82 ? -10.498 0.280 19.321 1.00 86.69 82 THR A O 1
ATOM 630 N N . ARG A 1 83 ? -11.943 1.559 20.463 1.00 89.62 83 ARG A N 1
ATOM 631 C CA . ARG A 1 83 ? -12.525 2.187 19.266 1.00 89.62 83 ARG A CA 1
ATOM 632 C C . ARG A 1 83 ? -11.543 3.159 18.620 1.00 89.62 83 ARG A C 1
ATOM 634 O O . ARG A 1 83 ? -11.386 3.148 17.390 1.00 89.62 83 ARG A O 1
ATOM 641 N N . GLU A 1 84 ? -10.845 3.953 19.424 1.00 90.50 84 GLU A N 1
ATOM 642 C CA . GLU A 1 84 ? -9.824 4.880 18.938 1.00 90.50 84 GLU A CA 1
ATOM 643 C C . GLU A 1 84 ? -8.614 4.146 18.360 1.00 90.50 84 GLU A C 1
ATOM 645 O O . GLU A 1 84 ? -8.162 4.459 17.250 1.00 90.50 84 GLU A O 1
ATOM 650 N N . GLU A 1 85 ? -8.152 3.091 19.032 1.00 92.94 85 GLU A N 1
ATOM 651 C CA . GLU A 1 85 ? -7.077 2.237 18.532 1.00 92.94 85 GLU A CA 1
ATOM 652 C C . GLU A 1 85 ? -7.443 1.565 17.205 1.00 92.94 85 GLU A C 1
ATOM 654 O O . GLU A 1 85 ? -6.659 1.597 16.244 1.00 92.94 85 GLU A O 1
ATOM 659 N N . LYS A 1 86 ? -8.667 1.027 17.088 1.00 93.00 86 LYS A N 1
ATOM 660 C CA . LYS A 1 86 ? -9.194 0.472 15.829 1.00 93.00 86 LYS A CA 1
ATOM 661 C C . LYS A 1 86 ? -9.204 1.533 14.721 1.00 93.00 86 LYS A C 1
ATOM 663 O O . LYS A 1 86 ? -8.760 1.254 13.597 1.00 93.00 86 LYS A O 1
ATOM 668 N N . LYS A 1 87 ? -9.630 2.771 15.013 1.00 95.00 87 LYS A N 1
ATOM 669 C CA . LYS A 1 87 ? -9.631 3.899 14.057 1.00 95.00 87 LYS A CA 1
ATOM 670 C C . LYS A 1 87 ? -8.204 4.284 13.636 1.00 95.00 87 LYS A C 1
ATOM 672 O O . LYS A 1 87 ? -7.937 4.414 12.433 1.00 95.00 87 LYS A O 1
ATOM 677 N N . LYS A 1 88 ? -7.257 4.370 14.579 1.00 95.81 88 LYS A N 1
ATOM 678 C CA . LYS A 1 88 ? -5.825 4.650 14.340 1.00 95.81 88 LYS A CA 1
ATOM 679 C C . LYS A 1 88 ? -5.175 3.554 13.486 1.00 95.81 88 LYS A C 1
ATOM 681 O O . LYS A 1 88 ? -4.530 3.856 12.473 1.00 95.81 88 LYS A O 1
ATOM 686 N N . LYS A 1 89 ? -5.429 2.276 13.798 1.00 95.31 89 LYS A N 1
ATOM 687 C CA . LYS A 1 89 ? -4.963 1.101 13.033 1.00 95.31 89 LYS A CA 1
ATOM 688 C C . LYS A 1 89 ? -5.521 1.102 11.604 1.00 95.31 89 LYS A C 1
ATOM 690 O O . LYS A 1 89 ? -4.757 0.932 10.645 1.00 95.31 89 LYS A O 1
ATOM 695 N N . LYS A 1 90 ? -6.818 1.395 11.422 1.00 96.12 90 LYS A N 1
ATOM 696 C CA . LYS A 1 90 ? -7.466 1.533 10.099 1.00 96.12 90 LYS A CA 1
ATOM 697 C C . LYS A 1 90 ? -6.846 2.674 9.277 1.00 96.12 90 LYS A C 1
ATOM 699 O O . LYS A 1 90 ? -6.513 2.469 8.102 1.00 96.12 90 LYS A O 1
ATOM 704 N N . LYS A 1 91 ? -6.591 3.843 9.887 1.00 96.88 91 LYS A N 1
ATOM 705 C CA . LYS A 1 91 ? -5.914 4.993 9.245 1.00 96.88 91 LYS A CA 1
ATOM 706 C C . LYS A 1 91 ? -4.486 4.634 8.799 1.00 96.88 91 LYS A C 1
ATOM 708 O O . LYS A 1 91 ? -4.126 4.888 7.643 1.00 96.88 91 LYS A O 1
ATOM 713 N N . LYS A 1 92 ? -3.699 3.954 9.649 1.00 96.56 92 LYS A N 1
ATOM 714 C CA . LYS A 1 92 ? -2.335 3.470 9.328 1.00 96.56 92 LYS A CA 1
ATOM 715 C C . LYS A 1 92 ? -2.342 2.483 8.147 1.00 96.56 92 LYS A C 1
ATOM 717 O O . LYS A 1 92 ? -1.556 2.646 7.207 1.00 96.56 92 LYS A O 1
ATOM 722 N N . LYS A 1 93 ? -3.284 1.525 8.117 1.00 96.56 93 LYS A N 1
ATOM 723 C CA . LYS A 1 93 ? -3.460 0.564 7.003 1.00 96.56 93 LYS A CA 1
ATOM 724 C C . LYS A 1 93 ? -3.788 1.274 5.676 1.00 96.56 93 LYS A C 1
ATOM 726 O O . LYS A 1 93 ? -3.165 0.972 4.652 1.00 96.56 93 LYS A O 1
ATOM 731 N N . LYS A 1 94 ? -4.681 2.278 5.685 1.00 96.75 94 LYS A N 1
ATOM 732 C CA . LYS A 1 94 ? -5.028 3.091 4.495 1.00 96.75 94 LYS A CA 1
ATOM 733 C C . LYS A 1 94 ? -3.813 3.866 3.955 1.00 96.75 94 LYS A C 1
ATOM 735 O O . LYS A 1 94 ? -3.560 3.833 2.745 1.00 96.75 94 LYS A O 1
ATOM 740 N N . LYS A 1 95 ? -2.996 4.477 4.831 1.00 96.88 95 LYS A N 1
ATOM 741 C CA . LYS A 1 95 ? -1.754 5.193 4.450 1.00 96.88 95 LYS A CA 1
ATOM 742 C C . LYS A 1 95 ? -0.731 4.256 3.783 1.00 96.88 95 LYS A C 1
ATOM 744 O O . LYS A 1 95 ? -0.204 4.590 2.717 1.00 96.88 95 LYS A O 1
ATOM 749 N N . LYS A 1 96 ? -0.516 3.045 4.325 1.00 96.56 96 LYS A N 1
ATOM 750 C CA . LYS A 1 96 ? 0.398 2.029 3.746 1.00 96.56 96 LYS A CA 1
ATOM 751 C C . LYS A 1 96 ? -0.047 1.584 2.340 1.00 96.56 96 LYS A C 1
ATOM 753 O O . LYS A 1 96 ? 0.781 1.537 1.425 1.00 96.56 96 LYS A O 1
ATOM 758 N N . LYS A 1 97 ? -1.353 1.355 2.119 1.00 96.69 97 LYS A N 1
ATOM 759 C CA . LYS A 1 97 ? -1.916 0.986 0.797 1.00 96.69 97 LYS A CA 1
ATOM 760 C C . LYS A 1 97 ? -1.702 2.091 -0.254 1.00 96.69 97 LYS A C 1
ATOM 762 O O . LYS A 1 97 ? -1.292 1.786 -1.377 1.00 96.69 97 LYS A O 1
ATOM 767 N N . LYS A 1 98 ? -1.884 3.374 0.108 1.00 96.81 98 LYS A N 1
ATOM 768 C CA . LYS A 1 98 ? -1.644 4.528 -0.792 1.00 96.81 98 LYS A CA 1
ATOM 769 C C . LYS A 1 98 ? -0.164 4.635 -1.205 1.00 96.81 98 LYS A C 1
ATOM 771 O O . LYS A 1 98 ? 0.116 4.821 -2.391 1.00 96.81 98 LYS A O 1
ATOM 776 N N . LYS A 1 99 ? 0.787 4.425 -0.278 1.00 95.75 99 LYS A N 1
ATOM 777 C CA . LYS A 1 99 ? 2.242 4.436 -0.570 1.00 95.75 99 LYS A CA 1
ATOM 778 C C . LYS A 1 99 ? 2.649 3.306 -1.535 1.00 95.75 99 LYS A C 1
ATOM 780 O O . LYS A 1 99 ? 3.375 3.569 -2.493 1.00 95.75 99 LYS A O 1
ATOM 785 N N . LYS A 1 100 ? 2.126 2.078 -1.360 1.00 96.12 100 LYS A N 1
ATOM 786 C CA . LYS A 1 100 ? 2.398 0.934 -2.267 1.00 96.12 100 LYS A CA 1
ATOM 787 C C . LYS A 1 100 ? 1.869 1.184 -3.690 1.00 96.12 100 LYS A C 1
ATOM 789 O O . LYS A 1 100 ? 2.594 0.936 -4.651 1.00 96.12 100 LYS A O 1
ATOM 794 N N . LYS A 1 101 ? 0.657 1.745 -3.841 1.00 96.12 101 LYS A N 1
ATOM 795 C CA . LYS A 1 101 ? 0.098 2.124 -5.159 1.00 96.12 101 LYS A CA 1
ATOM 796 C C . LYS A 1 101 ? 0.947 3.192 -5.868 1.00 96.12 101 LYS A C 1
ATOM 798 O O . LYS A 1 101 ? 1.253 3.023 -7.046 1.00 96.12 101 LYS A O 1
ATOM 803 N N . LYS A 1 102 ? 1.391 4.243 -5.159 1.00 96.12 102 LYS A N 1
ATOM 804 C CA . LYS A 1 102 ? 2.280 5.281 -5.725 1.00 96.12 102 LYS A CA 1
ATOM 805 C C . LYS A 1 102 ? 3.615 4.696 -6.215 1.00 96.12 102 LYS A C 1
ATOM 807 O O . LYS A 1 102 ? 4.027 5.002 -7.330 1.00 96.12 102 LYS A O 1
ATOM 812 N N . LYS A 1 103 ? 4.253 3.805 -5.439 1.00 95.19 103 LYS A N 1
ATOM 813 C CA . LYS A 1 103 ? 5.495 3.119 -5.854 1.00 95.19 103 LYS A CA 1
ATOM 814 C C . LYS A 1 103 ? 5.299 2.261 -7.115 1.00 95.19 103 LYS A C 1
ATOM 816 O O . LYS A 1 103 ? 6.122 2.341 -8.019 1.00 95.19 103 LYS A O 1
ATOM 821 N N . LYS A 1 104 ? 4.198 1.501 -7.217 1.00 95.12 104 LYS A N 1
ATOM 822 C CA . LYS A 1 104 ? 3.877 0.709 -8.424 1.00 95.12 104 LYS A CA 1
ATOM 823 C C . LYS A 1 104 ? 3.694 1.589 -9.669 1.00 95.12 104 LYS A C 1
ATOM 825 O O . LYS A 1 104 ? 4.248 1.262 -10.711 1.00 95.12 104 LYS A O 1
ATOM 830 N N . LYS A 1 105 ? 2.987 2.724 -9.557 1.00 94.69 105 LYS A N 1
ATOM 831 C CA . LYS A 1 105 ? 2.825 3.679 -10.672 1.00 94.69 105 LYS A CA 1
ATOM 832 C C . LYS A 1 105 ? 4.168 4.270 -11.127 1.00 94.69 105 LYS A C 1
ATOM 834 O O . LYS A 1 105 ? 4.424 4.309 -12.322 1.00 94.69 105 LYS A O 1
ATOM 839 N N . LYS A 1 106 ? 5.049 4.655 -10.191 1.00 94.31 106 LYS A N 1
ATOM 840 C CA . LYS A 1 106 ? 6.404 5.140 -10.524 1.00 94.31 106 LYS A CA 1
ATOM 841 C C . LYS A 1 106 ? 7.253 4.069 -11.227 1.00 94.31 106 LYS A C 1
ATOM 843 O O . LYS A 1 106 ? 7.910 4.388 -12.205 1.00 94.31 106 LYS A O 1
ATOM 848 N N . LYS A 1 107 ? 7.203 2.805 -10.779 1.00 91.94 107 LYS A N 1
ATOM 849 C CA . LYS A 1 107 ? 7.914 1.695 -11.446 1.00 91.94 107 LYS A CA 1
ATOM 850 C C . LYS A 1 107 ? 7.396 1.426 -12.865 1.00 91.94 107 LYS A C 1
ATOM 852 O O . LYS A 1 107 ? 8.207 1.188 -13.745 1.00 91.94 107 LYS A O 1
ATOM 857 N N . LYS A 1 108 ? 6.077 1.509 -13.094 1.00 90.00 108 LYS A N 1
ATOM 858 C CA . LYS A 1 108 ? 5.491 1.366 -14.440 1.00 90.00 108 LYS A CA 1
ATOM 859 C C . LYS A 1 108 ? 5.935 2.479 -15.397 1.00 90.00 108 LYS A C 1
ATOM 861 O O . LYS A 1 108 ? 6.225 2.175 -16.537 1.00 90.00 108 LYS A O 1
ATOM 866 N N . LYS A 1 109 ? 6.044 3.727 -14.922 1.00 89.81 109 LYS A N 1
ATOM 867 C CA . LYS A 1 109 ? 6.525 4.861 -15.737 1.00 89.81 109 LYS A CA 1
ATOM 868 C C . LYS A 1 109 ? 8.022 4.804 -16.077 1.00 89.81 109 LYS A C 1
ATOM 870 O O . LYS A 1 109 ? 8.429 5.419 -17.046 1.00 89.81 109 LYS A O 1
ATOM 875 N N . LYS A 1 110 ? 8.836 4.122 -15.261 1.00 89.69 110 LYS A N 1
ATOM 876 C CA . LYS A 1 110 ? 10.286 3.978 -15.490 1.00 89.69 110 LYS A CA 1
ATOM 877 C C . LYS A 1 110 ? 10.648 2.855 -16.459 1.00 89.69 110 LYS A C 1
ATOM 879 O O . LYS A 1 110 ? 11.777 2.817 -16.926 1.00 89.69 110 LYS A O 1
ATOM 884 N N . ARG A 1 111 ? 9.739 1.908 -16.703 1.00 87.94 111 ARG A N 1
ATOM 885 C CA . ARG A 1 111 ? 9.969 0.879 -17.714 1.00 87.94 111 ARG A CA 1
ATOM 886 C C . ARG A 1 111 ? 9.634 1.497 -19.073 1.00 87.94 111 ARG A C 1
ATOM 888 O O . ARG A 1 111 ? 8.527 2.029 -19.182 1.00 87.94 111 ARG A O 1
ATOM 895 N N . PRO A 1 112 ? 10.547 1.467 -20.061 1.00 89.56 112 PRO A N 1
ATOM 896 C CA . PRO A 1 112 ? 10.188 1.851 -21.420 1.00 89.56 112 PRO A CA 1
ATOM 897 C C . PRO A 1 112 ? 8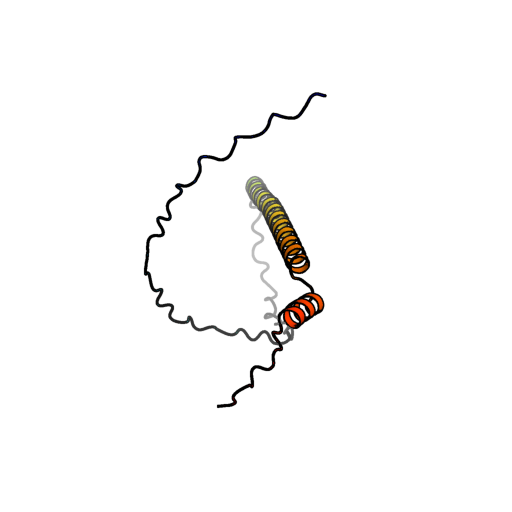.982 1.016 -21.861 1.00 89.56 112 PRO A C 1
ATOM 899 O O . PRO A 1 112 ? 8.813 -0.123 -21.405 1.00 89.56 112 PRO A O 1
ATOM 902 N N . SER A 1 113 ? 8.112 1.587 -22.697 1.00 91.38 113 SER A N 1
ATOM 903 C CA . SER A 1 113 ? 7.070 0.777 -23.327 1.00 91.38 113 SER A CA 1
ATOM 904 C C . SER A 1 113 ? 7.732 -0.371 -24.091 1.00 91.38 113 SER A C 1
ATOM 906 O O . SER A 1 113 ? 8.889 -0.262 -24.512 1.00 91.38 113 SER A O 1
ATOM 908 N N . ARG A 1 114 ? 7.008 -1.482 -24.256 1.00 91.69 114 ARG A N 1
ATOM 909 C CA . ARG A 1 114 ? 7.498 -2.630 -25.029 1.00 91.69 114 ARG A CA 1
ATOM 910 C C . ARG A 1 114 ? 7.979 -2.180 -26.410 1.00 91.69 114 ARG A C 1
ATOM 912 O O . ARG A 1 114 ? 9.053 -2.583 -26.824 1.00 91.69 114 ARG A O 1
ATOM 919 N N . ASP A 1 115 ? 7.260 -1.260 -27.042 1.00 93.00 115 ASP A N 1
ATOM 920 C CA . ASP A 1 115 ? 7.600 -0.738 -28.369 1.00 93.00 115 ASP A CA 1
ATOM 921 C C . ASP A 1 115 ? 8.923 0.033 -28.375 1.00 93.00 115 ASP A C 1
ATOM 923 O O . ASP A 1 115 ? 9.737 -0.133 -29.280 1.00 93.00 115 ASP A O 1
ATOM 927 N N . VAL A 1 116 ? 9.178 0.851 -27.345 1.00 95.25 116 VAL A N 1
ATOM 928 C CA . VAL A 1 116 ? 10.466 1.547 -27.192 1.00 95.25 116 VAL A CA 1
ATOM 929 C C . VAL A 1 116 ? 11.589 0.535 -26.972 1.00 95.25 116 VAL A C 1
ATOM 931 O O . VAL A 1 116 ? 12.667 0.689 -27.539 1.00 95.25 116 VAL A O 1
ATOM 934 N N . TYR A 1 117 ? 11.338 -0.519 -26.194 1.00 94.12 117 TYR A N 1
ATOM 935 C CA . TYR A 1 117 ? 12.305 -1.592 -25.982 1.00 94.12 117 TYR A CA 1
ATOM 936 C C . TYR A 1 117 ? 12.615 -2.362 -27.275 1.00 94.12 117 TYR A C 1
ATOM 938 O O . TYR A 1 117 ? 13.788 -2.503 -27.616 1.00 94.12 117 TYR A O 1
ATOM 946 N N . MET A 1 118 ? 11.596 -2.756 -28.046 1.00 94.44 118 MET A N 1
ATOM 947 C CA . MET A 1 118 ? 11.789 -3.449 -29.326 1.00 94.44 118 MET A CA 1
ATOM 948 C C . MET A 1 118 ? 12.546 -2.581 -30.338 1.00 94.44 118 MET A C 1
ATOM 950 O O . MET A 1 118 ? 13.472 -3.062 -30.986 1.00 94.44 118 MET A O 1
ATOM 954 N N . LYS A 1 119 ? 12.245 -1.275 -30.418 1.00 95.94 119 LYS A N 1
ATOM 955 C CA . LYS A 1 119 ? 13.007 -0.336 -31.262 1.00 95.94 119 LYS A CA 1
ATOM 956 C C . LYS A 1 119 ? 14.478 -0.235 -30.849 1.00 95.94 119 LYS A C 1
ATO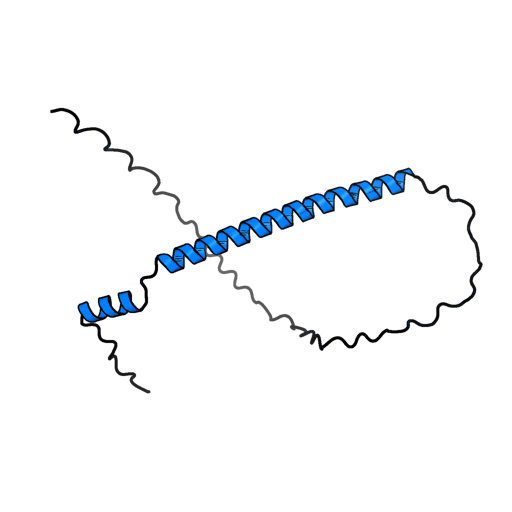M 958 O O . LYS A 1 119 ? 15.341 -0.111 -31.715 1.00 95.94 119 LYS A O 1
ATOM 963 N N . MET A 1 120 ? 14.782 -0.277 -29.548 1.00 95.69 120 MET A N 1
ATOM 964 C CA . MET A 1 120 ? 16.171 -0.279 -29.071 1.00 95.69 120 MET A CA 1
ATOM 965 C C . MET A 1 120 ? 16.912 -1.573 -29.425 1.00 95.69 120 MET A C 1
ATOM 967 O O . MET A 1 120 ? 18.088 -1.497 -29.767 1.00 95.69 120 MET A O 1
ATOM 971 N N . LEU A 1 121 ? 16.255 -2.736 -29.354 1.00 94.38 121 LEU A N 1
ATOM 972 C CA . LEU A 1 121 ? 16.862 -4.021 -29.728 1.00 94.38 121 LEU A CA 1
ATOM 973 C C . LEU A 1 121 ? 17.150 -4.104 -31.229 1.00 94.38 121 LEU A C 1
ATOM 975 O O . LEU A 1 121 ? 18.266 -4.450 -31.610 1.00 94.38 121 LEU A O 1
ATOM 979 N N . ALA A 1 122 ? 16.198 -3.678 -32.064 1.00 93.75 122 ALA A N 1
ATOM 980 C CA . ALA A 1 122 ? 16.368 -3.644 -33.515 1.00 93.75 122 ALA A CA 1
ATOM 981 C C . ALA A 1 122 ? 17.569 -2.779 -33.936 1.00 93.75 122 ALA A C 1
ATOM 983 O O . ALA A 1 122 ? 18.375 -3.196 -34.761 1.00 93.75 122 ALA A O 1
ATOM 984 N N . ARG A 1 123 ? 17.760 -1.610 -33.301 1.00 96.00 123 ARG A N 1
ATOM 985 C CA . ARG A 1 123 ? 18.937 -0.747 -33.535 1.00 96.00 123 ARG A CA 1
ATOM 986 C C . ARG A 1 123 ? 20.265 -1.397 -33.149 1.00 96.00 123 ARG A C 1
ATOM 988 O O . ARG A 1 123 ? 21.301 -0.975 -33.641 1.00 96.00 123 ARG A O 1
ATOM 995 N N . ARG A 1 124 ? 20.244 -2.381 -32.250 1.00 95.81 124 ARG A N 1
ATOM 996 C CA . ARG A 1 124 ? 21.426 -3.146 -31.831 1.00 95.81 124 ARG A CA 1
ATOM 997 C C . ARG A 1 124 ? 21.652 -4.400 -32.680 1.00 95.81 124 ARG A C 1
ATOM 999 O O . ARG A 1 124 ? 22.550 -5.164 -32.356 1.00 95.81 124 ARG A O 1
ATOM 1006 N N . GLY A 1 125 ? 20.827 -4.647 -33.701 1.00 92.94 125 GLY A N 1
ATOM 1007 C CA . GLY A 1 125 ? 20.883 -5.878 -34.495 1.00 92.94 125 GLY A CA 1
ATOM 1008 C C . GLY A 1 125 ? 20.466 -7.134 -33.721 1.00 92.94 125 GLY A C 1
ATOM 1009 O O . GLY A 1 125 ? 20.611 -8.239 -34.231 1.00 92.94 125 GLY A O 1
ATOM 1010 N N . ILE A 1 126 ? 19.930 -6.983 -32.503 1.00 89.00 126 ILE A N 1
ATOM 1011 C CA . ILE A 1 126 ? 19.423 -8.097 -31.701 1.00 89.00 126 ILE A CA 1
ATOM 1012 C C . ILE A 1 126 ? 18.000 -8.364 -32.182 1.00 89.00 126 ILE A C 1
ATOM 1014 O O . ILE A 1 126 ? 17.039 -7.757 -31.707 1.00 89.00 126 ILE A O 1
ATOM 1018 N N . THR A 1 127 ? 17.875 -9.232 -33.176 1.00 83.62 127 THR A N 1
ATOM 1019 C CA . THR A 1 127 ? 16.591 -9.803 -33.574 1.00 83.62 127 THR A CA 1
ATOM 1020 C C . THR A 1 127 ? 16.357 -11.047 -32.715 1.00 83.62 127 THR A C 1
ATOM 1022 O O . THR A 1 127 ? 17.273 -11.832 -32.497 1.00 83.62 127 THR A O 1
ATOM 1025 N N . GLU A 1 128 ? 15.158 -11.222 -32.151 1.00 69.62 128 GLU A N 1
ATOM 1026 C CA . GLU A 1 128 ? 14.824 -12.362 -31.269 1.00 69.62 128 GLU A CA 1
ATOM 1027 C C . GLU A 1 128 ? 14.780 -13.717 -32.012 1.00 69.62 128 GLU A C 1
ATOM 1029 O O . GLU A 1 128 ? 14.173 -14.668 -31.528 1.00 69.62 128 GLU A O 1
ATOM 1034 N N . SER A 1 129 ? 15.435 -13.857 -33.169 1.00 70.94 129 SER A N 1
ATOM 1035 C CA . SER A 1 129 ? 15.592 -15.141 -33.851 1.00 70.94 129 SER A CA 1
ATOM 1036 C C . SER A 1 129 ? 16.684 -15.986 -33.181 1.00 70.94 129 SER A C 1
ATOM 1038 O O . SER A 1 129 ? 17.635 -16.423 -33.824 1.00 70.94 129 SER A O 1
ATOM 1040 N N . ALA A 1 130 ? 16.581 -16.210 -31.872 1.00 65.88 130 ALA A N 1
ATOM 1041 C CA . ALA A 1 130 ? 17.198 -17.393 -31.297 1.00 65.88 130 ALA A CA 1
ATOM 1042 C C . ALA A 1 130 ? 16.278 -18.561 -31.680 1.00 65.88 130 ALA A C 1
ATOM 1044 O O . ALA A 1 130 ? 15.110 -18.545 -31.277 1.00 65.88 130 ALA A O 1
ATOM 1045 N N . PRO A 1 131 ? 16.730 -19.529 -32.496 1.00 66.62 131 PRO A N 1
ATOM 1046 C CA . PRO A 1 131 ? 15.907 -20.685 -32.801 1.00 66.62 131 PRO A CA 1
ATOM 1047 C C . PRO A 1 131 ? 15.557 -21.362 -31.478 1.00 66.62 131 PRO A C 1
ATOM 1049 O O . PRO A 1 131 ? 16.433 -21.659 -30.664 1.00 66.62 131 PRO A O 1
ATOM 1052 N N . VAL A 1 132 ? 14.262 -21.567 -31.243 1.00 73.88 132 VAL A N 1
ATOM 1053 C CA . VAL A 1 132 ? 13.804 -22.465 -30.189 1.00 73.88 132 VAL A CA 1
ATOM 1054 C C . VAL A 1 132 ? 14.259 -23.848 -30.629 1.00 73.88 132 VAL A C 1
ATOM 1056 O O . VAL A 1 132 ? 13.609 -24.486 -31.452 1.00 73.88 132 VAL A O 1
ATOM 1059 N N . VAL A 1 133 ? 15.430 -24.270 -30.157 1.00 73.56 133 VAL A N 1
ATOM 1060 C CA . VAL A 1 133 ? 15.874 -25.654 -30.293 1.00 73.56 133 VAL A CA 1
ATOM 1061 C C . VAL A 1 133 ? 14.932 -26.458 -29.406 1.00 73.56 133 VAL A C 1
ATOM 1063 O O . VAL A 1 133 ? 15.080 -26.481 -28.186 1.00 73.56 133 VAL A O 1
ATOM 1066 N N . ALA A 1 134 ? 13.878 -26.996 -30.015 1.00 75.94 134 ALA A N 1
ATOM 1067 C CA . ALA A 1 134 ? 13.018 -27.974 -29.378 1.00 75.94 134 ALA A CA 1
ATOM 1068 C C . ALA A 1 134 ? 13.868 -29.231 -29.140 1.00 75.94 134 ALA A C 1
ATOM 1070 O O . ALA A 1 134 ? 14.383 -29.806 -30.099 1.00 75.94 134 ALA A O 1
ATOM 1071 N N . LEU A 1 135 ? 14.074 -29.572 -27.866 1.00 74.12 135 LEU A N 1
ATOM 1072 C CA . LEU A 1 135 ? 14.656 -30.837 -27.415 1.00 74.12 135 LEU A CA 1
ATOM 1073 C C . LEU A 1 135 ? 13.542 -31.857 -27.189 1.00 74.12 135 LEU A C 1
ATOM 1075 O O . LEU A 1 135 ? 12.477 -31.435 -26.677 1.00 74.12 135 LEU A O 1
#